Protein AF-K2A993-F1 (afdb_monomer_lite)

pLDDT: mean 95.7, std 7.47, range [54.62, 98.5]

Foldseek 3Di:
DADPPDPLDADAAPVDPDDDDPDCPSVVRRVVRVVVRVVVSVVVD

Structure (mmCIF, N/CA/C/O backbone):
data_AF-K2A993-F1
#
_entry.id   AF-K2A993-F1
#
loop_
_atom_site.group_PDB
_atom_site.id
_atom_site.type_symbol
_atom_site.label_atom_id
_atom_site.label_alt_id
_atom_site.label_comp_id
_atom_site.label_asym_id
_atom_site.label_entity_id
_atom_site.label_seq_id
_atom_site.pdbx_PDB_ins_code
_atom_site.Cartn_x
_atom_site.Cartn_y
_atom_site.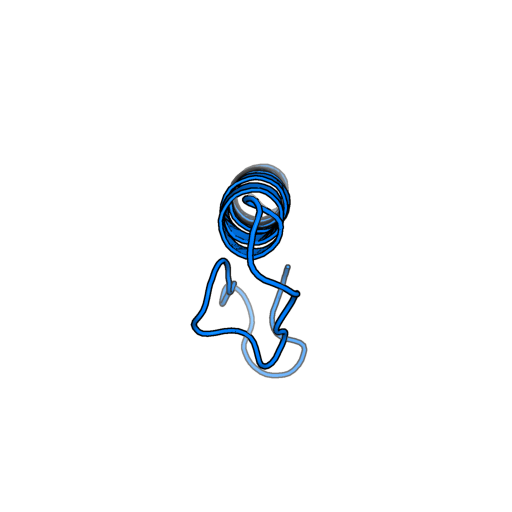Cartn_z
_atom_site.occupancy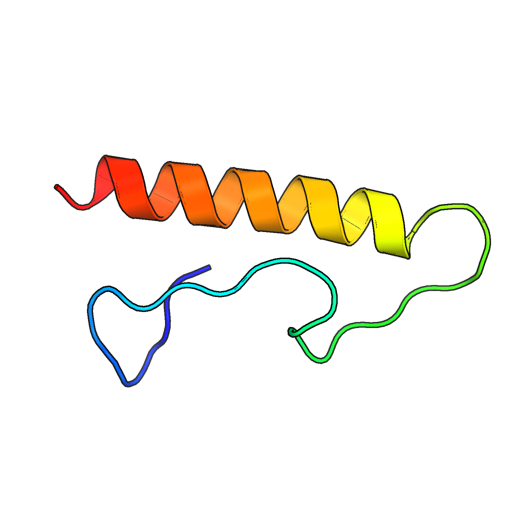
_atom_site.B_iso_or_equiv
_atom_site.auth_seq_id
_atom_site.auth_comp_id
_atom_site.auth_asym_id
_atom_site.auth_atom_id
_atom_site.pdbx_PDB_model_num
ATOM 1 N N . MET A 1 1 ? -5.405 3.882 4.048 1.00 95.69 1 MET A N 1
ATOM 2 C CA . MET A 1 1 ? -6.152 3.192 2.965 1.00 95.69 1 MET A CA 1
ATOM 3 C C . MET A 1 1 ? -7.358 2.405 3.504 1.00 95.69 1 MET A C 1
ATOM 5 O O . MET A 1 1 ? -7.394 1.186 3.398 1.00 95.69 1 MET A O 1
ATOM 9 N N . LYS A 1 2 ? -8.331 3.074 4.142 1.00 96.94 2 LYS A N 1
ATOM 10 C CA . LYS A 1 2 ? -9.482 2.420 4.805 1.00 96.94 2 LYS A CA 1
ATOM 11 C C . LYS A 1 2 ? -10.662 2.266 3.842 1.00 96.94 2 LYS A C 1
ATOM 13 O O . LYS A 1 2 ? -10.940 3.190 3.082 1.00 96.94 2 LYS A O 1
ATOM 18 N N . SER A 1 3 ? -11.388 1.152 3.920 1.00 97.62 3 SER A N 1
ATOM 19 C CA . SER A 1 3 ? -12.658 0.971 3.213 1.00 97.62 3 SER A CA 1
ATOM 20 C C . SER A 1 3 ? -13.708 1.972 3.700 1.00 97.62 3 SER A C 1
ATOM 22 O O . SER A 1 3 ? -13.833 2.253 4.893 1.00 97.62 3 SER A O 1
ATOM 24 N N . ARG A 1 4 ? -14.489 2.500 2.755 1.00 97.50 4 ARG A N 1
ATOM 25 C CA . ARG A 1 4 ? -15.612 3.405 3.040 1.00 97.50 4 ARG A CA 1
ATOM 26 C C . ARG A 1 4 ? -16.883 2.663 3.458 1.00 97.50 4 ARG A C 1
ATOM 28 O O . ARG A 1 4 ? 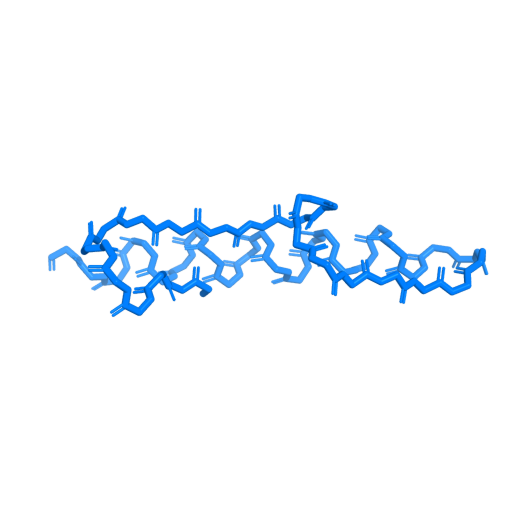-17.773 3.286 4.022 1.00 97.50 4 ARG A O 1
ATOM 35 N N . ILE A 1 5 ? -16.967 1.364 3.167 1.00 98.38 5 ILE A N 1
ATOM 36 C CA . ILE A 1 5 ? -18.169 0.541 3.374 1.00 98.38 5 ILE A CA 1
ATOM 37 C C . ILE A 1 5 ? -17.998 -0.331 4.618 1.00 98.38 5 ILE A C 1
ATOM 39 O O . ILE A 1 5 ? -18.845 -0.332 5.507 1.00 98.38 5 ILE A O 1
ATOM 43 N N . ILE A 1 6 ? -16.877 -1.050 4.704 1.00 97.75 6 ILE A N 1
ATOM 44 C CA . ILE A 1 6 ? -16.609 -1.991 5.792 1.00 97.75 6 ILE A CA 1
ATOM 45 C C . ILE A 1 6 ? -15.643 -1.339 6.779 1.00 97.75 6 ILE A C 1
ATOM 47 O O . ILE A 1 6 ? -14.501 -1.018 6.446 1.00 97.75 6 ILE A O 1
ATOM 51 N N . LYS A 1 7 ? -16.095 -1.139 8.021 1.00 94.94 7 LYS A N 1
ATOM 52 C CA . LYS A 1 7 ? -15.229 -0.640 9.096 1.00 94.94 7 LYS A CA 1
ATOM 53 C C . LYS A 1 7 ? -14.085 -1.632 9.340 1.00 94.94 7 LYS A C 1
ATOM 55 O O . LYS A 1 7 ? -14.280 -2.837 9.265 1.00 94.94 7 LYS A O 1
ATOM 60 N N . ASN A 1 8 ? -12.903 -1.108 9.656 1.00 95.06 8 ASN A N 1
ATOM 61 C CA . ASN A 1 8 ? -11.684 -1.875 9.954 1.00 95.06 8 ASN A CA 1
ATOM 62 C C . ASN A 1 8 ? -11.148 -2.760 8.814 1.00 95.06 8 ASN A C 1
ATOM 64 O O . ASN A 1 8 ? -10.261 -3.573 9.048 1.00 95.06 8 ASN A O 1
ATOM 68 N N . LEU A 1 9 ? -11.618 -2.558 7.582 1.00 97.19 9 LEU A N 1
ATOM 69 C CA . LEU A 1 9 ? -11.028 -3.154 6.388 1.00 97.19 9 LEU A CA 1
ATOM 70 C C . LEU A 1 9 ? -10.100 -2.146 5.701 1.00 97.19 9 LEU A C 1
ATOM 72 O O . LEU A 1 9 ? -10.475 -0.987 5.505 1.00 97.19 9 LEU A O 1
ATOM 76 N N . TYR A 1 10 ? -8.904 -2.591 5.324 1.00 98.06 10 TYR A N 1
ATOM 77 C CA . TYR A 1 10 ? -7.883 -1.785 4.656 1.00 98.06 10 TYR A CA 1
ATOM 78 C C . TYR A 1 10 ? -7.310 -2.555 3.467 1.00 98.06 10 TYR A C 1
ATOM 80 O O . TYR A 1 10 ? -7.250 -3.781 3.500 1.00 98.06 10 TYR A O 1
ATOM 88 N N . PHE A 1 11 ? -6.875 -1.828 2.441 1.00 98.31 11 PHE A N 1
ATOM 89 C CA . PHE A 1 11 ? -6.278 -2.392 1.229 1.00 98.31 11 PHE A CA 1
ATOM 90 C C . PHE A 1 11 ? -4.916 -1.753 0.960 1.00 98.31 11 PHE A C 1
ATOM 92 O O . PHE A 1 11 ? -4.700 -0.587 1.299 1.00 98.31 11 PHE A O 1
ATOM 99 N N . ALA A 1 12 ? -4.007 -2.512 0.356 1.00 98.38 12 ALA A N 1
ATOM 100 C CA . ALA A 1 12 ? -2.673 -2.067 -0.030 1.00 98.38 12 ALA A CA 1
ATOM 101 C C . ALA A 1 12 ? -2.140 -2.923 -1.184 1.00 98.38 12 ALA A C 1
ATOM 103 O O . ALA A 1 12 ? -2.517 -4.087 -1.311 1.00 98.38 12 ALA A O 1
ATOM 104 N N . GLY A 1 13 ? -1.231 -2.355 -1.973 1.00 97.81 13 GLY A N 1
ATOM 105 C CA . GLY A 1 13 ? -0.597 -3.030 -3.101 1.00 97.81 13 GLY A CA 1
ATOM 106 C C . GLY A 1 13 ? -1.525 -3.278 -4.285 1.00 97.81 13 GLY A C 1
ATOM 107 O O . GLY A 1 13 ? -2.548 -2.618 -4.443 1.00 97.81 13 GLY A O 1
ATOM 108 N N . GLU A 1 14 ? -1.145 -4.253 -5.104 1.00 98.00 14 GLU A N 1
ATOM 109 C CA . GLU A 1 14 ? -1.705 -4.534 -6.436 1.00 98.00 14 GLU A CA 1
ATOM 110 C C . GLU A 1 14 ? -3.166 -5.023 -6.434 1.00 98.00 14 GLU A C 1
ATOM 112 O O . GLU A 1 14 ? -3.806 -5.089 -7.474 1.00 98.00 14 GLU A O 1
ATOM 117 N N . VAL A 1 15 ? -3.741 -5.327 -5.264 1.00 97.69 15 VAL A N 1
ATOM 118 C CA . VAL A 1 15 ? -5.190 -5.589 -5.148 1.00 97.69 15 VAL A CA 1
ATOM 119 C C . VAL A 1 15 ? -6.031 -4.320 -5.362 1.00 97.69 15 VAL A C 1
ATOM 121 O O . VAL A 1 15 ? -7.239 -4.399 -5.579 1.00 97.69 15 VAL A O 1
ATOM 124 N N . ILE A 1 16 ? -5.415 -3.141 -5.239 1.00 97.00 16 ILE A N 1
ATOM 125 C CA . ILE A 1 16 ? -6.037 -1.854 -5.542 1.00 97.00 16 ILE A CA 1
ATOM 126 C C . ILE A 1 16 ? -5.951 -1.644 -7.056 1.00 97.00 16 ILE A C 1
ATOM 128 O O . ILE A 1 16 ? -4.896 -1.871 -7.636 1.00 97.00 16 ILE A O 1
ATOM 132 N N . ASP A 1 17 ? -7.033 -1.164 -7.671 1.00 97.56 17 ASP A N 1
ATOM 133 C CA . ASP A 1 17 ? -7.122 -0.850 -9.105 1.00 97.56 17 ASP A CA 1
ATOM 134 C C . ASP A 1 17 ? -6.281 0.390 -9.476 1.00 97.56 17 ASP A C 1
ATOM 136 O O . ASP A 1 17 ? -6.792 1.483 -9.727 1.00 97.56 17 ASP A O 1
ATOM 140 N N . ILE A 1 18 ? -4.961 0.241 -9.373 1.00 94.88 18 ILE A N 1
ATOM 141 C CA . ILE A 1 18 ? -3.928 1.216 -9.711 1.00 94.88 18 ILE A CA 1
ATOM 142 C C . ILE A 1 18 ? -2.790 0.452 -10.386 1.00 94.88 18 ILE A C 1
ATOM 144 O O . ILE A 1 18 ? -2.268 -0.518 -9.844 1.00 94.88 18 ILE A O 1
ATOM 148 N N . ASP A 1 19 ? -2.369 0.958 -11.536 1.00 95.31 19 ASP A N 1
ATOM 149 C CA . ASP A 1 19 ? -1.260 0.458 -12.341 1.00 95.31 19 ASP A CA 1
ATOM 150 C C . ASP A 1 19 ? -0.305 1.620 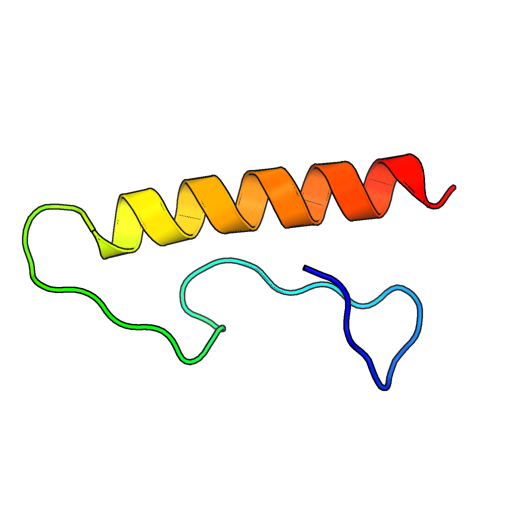-12.656 1.00 95.31 19 ASP A C 1
ATOM 152 O O . ASP A 1 19 ? -0.697 2.790 -12.702 1.00 95.31 19 ASP A O 1
ATOM 156 N N . GLY A 1 20 ? 0.969 1.296 -12.838 1.00 94.38 20 GLY A N 1
ATOM 157 C CA . GLY A 1 20 ? 2.013 2.212 -13.250 1.00 94.38 20 GLY A CA 1
ATOM 158 C C . GLY A 1 20 ? 2.963 1.545 -14.247 1.00 94.38 20 GLY A C 1
ATOM 159 O O . GLY A 1 20 ? 3.105 0.321 -14.256 1.00 94.38 20 GLY A O 1
ATOM 160 N N . PRO A 1 21 ? 3.684 2.337 -15.062 1.00 97.44 21 PRO A N 1
ATOM 161 C CA . PRO A 1 21 ? 4.629 1.801 -16.036 1.00 97.44 21 PRO A CA 1
ATOM 162 C C . PRO A 1 21 ? 5.692 0.884 -15.413 1.00 97.44 21 PRO A C 1
ATOM 164 O O . PRO A 1 21 ? 6.005 0.945 -14.219 1.00 97.44 21 PRO A O 1
ATOM 167 N N . THR A 1 22 ? 6.342 0.076 -16.252 1.00 95.56 22 THR A N 1
ATOM 168 C CA . THR A 1 22 ? 7.562 -0.634 -15.848 1.00 95.56 22 THR A CA 1
ATOM 169 C C . THR A 1 22 ? 8.637 0.353 -15.382 1.00 95.56 22 THR A C 1
ATOM 171 O O . THR A 1 22 ? 8.685 1.490 -15.848 1.00 95.56 22 THR A O 1
ATOM 174 N N . GLY A 1 23 ? 9.532 -0.084 -14.493 1.00 98.12 23 GLY A N 1
ATOM 175 C CA . GLY A 1 23 ? 10.545 0.792 -13.880 1.00 98.12 23 GLY A CA 1
ATOM 176 C C . GLY A 1 23 ? 10.371 0.994 -12.374 1.00 98.12 23 GLY A C 1
ATOM 177 O O . GLY A 1 23 ? 10.945 1.913 -11.805 1.00 98.12 23 GLY A O 1
ATOM 178 N N . GLY A 1 24 ? 9.591 0.130 -11.715 1.00 97.94 24 GLY A N 1
ATOM 179 C CA . GLY A 1 24 ? 9.475 0.104 -10.254 1.00 97.94 24 GLY A CA 1
ATOM 180 C C . GLY A 1 24 ? 8.329 0.937 -9.678 1.00 97.94 24 GLY A C 1
ATOM 181 O O . GLY A 1 24 ? 8.168 0.956 -8.461 1.00 97.94 24 GLY A O 1
ATOM 182 N N . TYR A 1 25 ? 7.490 1.562 -10.508 1.00 97.94 25 TYR A N 1
ATOM 183 C CA . TYR A 1 25 ? 6.331 2.335 -10.046 1.00 97.94 25 TYR A CA 1
ATOM 184 C C . TYR A 1 25 ? 5.331 1.480 -9.259 1.00 97.94 25 TYR A C 1
ATOM 186 O O . TYR A 1 25 ? 4.908 1.890 -8.179 1.00 97.94 25 TYR A O 1
ATOM 194 N N . ASN A 1 26 ? 5.035 0.260 -9.724 1.00 97.44 26 ASN A N 1
ATOM 195 C CA . ASN A 1 26 ? 4.162 -0.665 -8.991 1.00 97.44 26 ASN A CA 1
ATOM 196 C C . ASN A 1 26 ? 4.760 -1.076 -7.640 1.00 97.44 26 ASN A C 1
ATOM 198 O O . ASN A 1 26 ? 4.045 -1.124 -6.644 1.00 97.44 26 ASN A O 1
ATOM 202 N N . LEU A 1 27 ? 6.082 -1.263 -7.556 1.00 97.94 27 LEU A N 1
ATOM 203 C CA . LEU A 1 27 ? 6.746 -1.522 -6.275 1.00 97.94 27 LEU A CA 1
ATOM 204 C C . LEU A 1 27 ? 6.623 -0.314 -5.341 1.00 97.94 27 LEU A C 1
ATOM 206 O O . LEU A 1 27 ? 6.194 -0.467 -4.201 1.00 97.94 27 LEU A O 1
ATOM 210 N N . GLN A 1 28 ? 6.922 0.891 -5.831 1.00 98.31 28 GLN A N 1
ATOM 211 C CA . GLN A 1 28 ? 6.781 2.124 -5.055 1.00 98.31 28 GLN A CA 1
ATOM 212 C C . GLN A 1 28 ? 5.345 2.324 -4.547 1.00 98.31 28 GLN A C 1
ATOM 214 O O . GLN A 1 28 ? 5.141 2.725 -3.396 1.00 98.31 28 GLN A O 1
ATOM 219 N N . MET A 1 29 ? 4.352 2.015 -5.381 1.00 97.81 29 MET A N 1
ATOM 220 C CA . MET A 1 29 ? 2.937 2.055 -5.028 1.00 97.81 29 MET A CA 1
ATOM 221 C C . MET A 1 29 ? 2.600 1.027 -3.938 1.00 97.81 29 MET A C 1
ATOM 223 O O . MET A 1 29 ? 1.984 1.396 -2.933 1.00 97.81 29 MET A O 1
ATOM 227 N N . CYS A 1 30 ? 3.079 -0.215 -4.052 1.00 98.19 30 CYS A N 1
ATOM 228 C CA . CYS A 1 30 ? 2.928 -1.243 -3.019 1.00 98.19 30 CYS A CA 1
ATOM 229 C C . CYS A 1 30 ? 3.515 -0.810 -1.667 1.00 98.19 30 CYS A C 1
ATOM 231 O O . CYS A 1 30 ? 2.837 -0.922 -0.644 1.00 98.19 30 CYS A O 1
ATOM 233 N N . TRP A 1 31 ? 4.727 -0.246 -1.647 1.00 98.44 31 TRP A N 1
ATOM 234 C CA . TRP A 1 31 ? 5.356 0.235 -0.410 1.00 98.44 31 TRP A CA 1
ATOM 235 C C . TRP A 1 31 ? 4.590 1.400 0.214 1.00 98.44 31 TRP A C 1
ATOM 237 O O . TRP A 1 31 ? 4.290 1.386 1.409 1.00 98.44 31 TRP A O 1
ATOM 247 N N . SER A 1 32 ? 4.229 2.393 -0.600 1.00 98.38 32 SER A N 1
ATOM 248 C CA . SER A 1 32 ? 3.554 3.605 -0.125 1.00 98.38 32 SER A CA 1
ATOM 249 C C . SER A 1 32 ? 2.163 3.290 0.430 1.00 98.38 32 SER A C 1
ATOM 251 O O . SER A 1 32 ? 1.791 3.746 1.515 1.00 98.38 32 SER A O 1
ATOM 253 N N . THR A 1 33 ? 1.392 2.468 -0.288 1.00 98.44 33 THR A N 1
ATOM 254 C CA . THR A 1 33 ? 0.045 2.068 0.141 1.00 98.44 33 THR A CA 1
ATOM 255 C C . THR A 1 33 ? 0.088 1.138 1.350 1.00 98.44 33 THR A C 1
ATOM 257 O O . THR A 1 33 ? -0.727 1.311 2.258 1.00 98.44 33 THR A O 1
ATOM 260 N N . GLY A 1 34 ? 1.055 0.215 1.414 1.00 98.44 34 GLY A N 1
ATOM 261 C CA . GLY A 1 34 ? 1.283 -0.669 2.558 1.00 98.44 34 GLY A CA 1
ATOM 262 C C . GLY A 1 34 ? 1.596 0.100 3.837 1.00 98.44 34 GLY A C 1
ATOM 263 O O . GLY A 1 34 ? 0.934 -0.112 4.856 1.00 98.44 34 GLY A O 1
ATOM 264 N N . PHE A 1 35 ? 2.528 1.056 3.768 1.00 98.50 35 PHE A N 1
ATOM 265 C CA . PHE A 1 35 ? 2.860 1.931 4.893 1.00 98.50 35 PHE A CA 1
ATOM 266 C C . PHE A 1 35 ? 1.624 2.684 5.400 1.00 98.50 35 PHE A C 1
ATOM 268 O O . PHE A 1 35 ? 1.287 2.609 6.583 1.00 98.50 35 PHE A O 1
ATOM 275 N N . LEU A 1 36 ? 0.885 3.343 4.500 1.00 97.94 36 LEU A N 1
ATOM 276 C CA . LEU A 1 36 ? -0.303 4.109 4.875 1.00 97.94 36 LEU A CA 1
ATOM 277 C C . LEU A 1 36 ? -1.429 3.219 5.422 1.00 97.94 36 LEU A C 1
ATOM 279 O O . LEU A 1 36 ? -2.144 3.628 6.338 1.00 97.94 36 LEU A O 1
ATOM 283 N N . ALA A 1 37 ? -1.641 2.026 4.859 1.00 98.00 37 ALA A N 1
ATOM 284 C CA . ALA A 1 37 ? -2.637 1.074 5.346 1.00 98.00 37 ALA A CA 1
ATOM 285 C C . ALA A 1 37 ? -2.307 0.600 6.767 1.00 98.00 37 ALA A C 1
ATOM 287 O O . ALA A 1 37 ? -3.171 0.693 7.639 1.00 98.00 37 ALA A O 1
ATOM 288 N N . GLY A 1 38 ? -1.063 0.174 7.007 1.00 97.94 38 GLY A N 1
ATOM 289 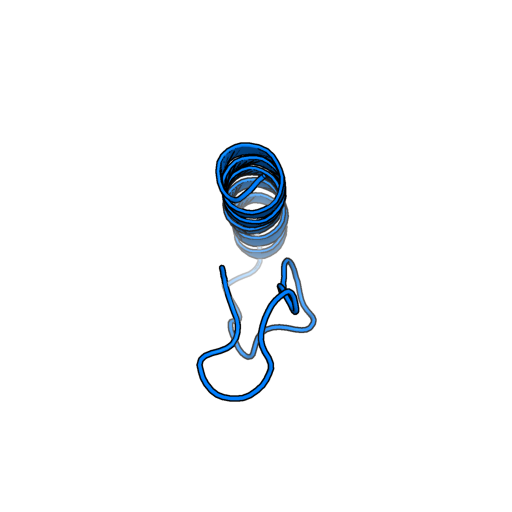C CA . GLY A 1 38 ? -0.595 -0.273 8.318 1.00 97.94 38 GLY A CA 1
ATOM 290 C C . GLY A 1 38 ? -0.648 0.834 9.369 1.00 97.94 38 GLY A C 1
ATOM 291 O O . GLY A 1 38 ? -1.220 0.636 10.440 1.00 97.94 38 GLY A O 1
ATOM 292 N N . GLU A 1 39 ? -0.145 2.029 9.045 1.00 98.19 39 GLU A N 1
ATOM 293 C CA . GLU A 1 39 ? -0.182 3.179 9.954 1.00 98.19 39 GLU A CA 1
ATOM 294 C C . GLU A 1 39 ? -1.628 3.578 10.300 1.00 98.19 39 GLU A C 1
ATOM 296 O O . GLU A 1 39 ? -1.968 3.774 11.468 1.00 98.19 39 GLU A O 1
ATOM 301 N N . SER A 1 40 ? -2.514 3.630 9.297 1.00 96.62 40 SER A N 1
ATOM 302 C CA . SER A 1 40 ? -3.935 3.943 9.508 1.00 96.62 40 SER A CA 1
ATOM 303 C C . SER A 1 40 ? -4.640 2.890 10.366 1.00 96.62 40 SER A C 1
ATOM 30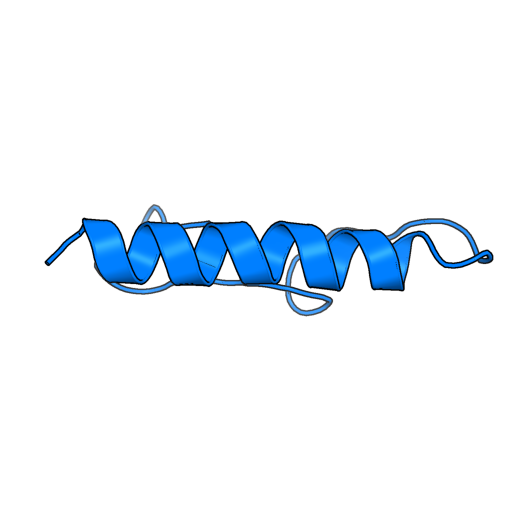5 O O . SER A 1 40 ? -5.498 3.239 11.178 1.00 96.62 40 SER A O 1
ATOM 307 N N . ALA A 1 41 ? -4.311 1.611 10.172 1.00 96.69 41 ALA A N 1
ATOM 308 C CA . ALA A 1 41 ? -4.879 0.515 10.947 1.00 96.69 41 ALA A CA 1
ATOM 309 C C . ALA A 1 41 ? -4.404 0.550 12.408 1.00 96.69 41 ALA A C 1
ATOM 311 O O . ALA A 1 41 ? -5.199 0.293 13.307 1.00 96.69 41 ALA A O 1
ATOM 312 N N . ALA A 1 42 ? -3.145 0.926 12.652 1.00 96.69 42 ALA A N 1
ATOM 313 C CA . ALA A 1 42 ? -2.581 1.042 13.994 1.00 96.69 42 ALA A CA 1
ATOM 314 C C . ALA A 1 42 ? -3.083 2.277 14.766 1.00 96.69 42 ALA A C 1
ATOM 316 O O . ALA A 1 42 ? -3.320 2.174 15.968 1.00 96.69 42 ALA A O 1
ATOM 317 N N . LYS A 1 43 ? -3.263 3.426 14.093 1.00 92.06 43 LYS A N 1
ATOM 318 C CA . LYS A 1 43 ? -3.763 4.676 14.705 1.00 92.06 43 LYS A CA 1
ATOM 319 C C . LYS A 1 43 ? -5.240 4.618 15.103 1.00 92.06 43 LYS A C 1
ATOM 321 O O . LYS A 1 43 ? -5.631 5.303 16.035 1.00 92.06 43 LYS A O 1
ATOM 326 N N . ASN A 1 44 ? -6.062 3.834 14.404 1.00 70.38 44 ASN A N 1
ATOM 327 C CA . ASN A 1 44 ? -7.495 3.687 14.702 1.00 70.38 44 ASN A CA 1
ATOM 328 C C . ASN A 1 44 ? -7.779 2.610 15.774 1.00 70.38 44 ASN A C 1
ATOM 330 O O . ASN A 1 44 ? -8.767 1.882 15.652 1.00 70.38 44 ASN A O 1
ATOM 334 N N . LYS A 1 45 ? -6.905 2.483 16.780 1.00 54.62 45 LYS A N 1
ATOM 335 C CA . LYS A 1 45 ? -7.160 1.666 17.975 1.00 54.62 45 LYS A CA 1
ATOM 336 C C . LYS A 1 45 ? -7.980 2.433 19.001 1.00 54.62 45 LYS A C 1
ATOM 338 O O . LYS A 1 45 ? -7.703 3.637 19.180 1.00 54.62 45 LYS A O 1
#

Secondary structure (DSSP, 8-state):
-B-SSSTT-B--GGGSS----TTTHHHHHHHHHHHHHHHHHHHT-

Sequence (45 aa):
MKSRIIKNLYFAGEVIDIDGPTGGYNLQMCWSTGFLAGESAAKNK

Radius of gyration: 11.5 Å; chains: 1; bounding box: 29×10×34 Å